Protein AF-A0A401HNI8-F1 (afdb_monomer_lite)

Structure (mmCIF, N/CA/C/O backbone):
data_AF-A0A401HNI8-F1
#
_entry.id   AF-A0A401HNI8-F1
#
loop_
_atom_site.group_PDB
_atom_site.id
_atom_site.type_symbol
_atom_site.label_atom_id
_atom_site.label_alt_id
_atom_site.label_comp_id
_atom_site.label_asym_id
_atom_site.label_entity_id
_atom_site.label_seq_id
_atom_site.pdbx_PDB_ins_code
_atom_site.Cartn_x
_atom_site.Cartn_y
_atom_site.Cartn_z
_atom_site.occupancy
_atom_site.B_iso_or_equiv
_atom_site.auth_seq_id
_atom_site.auth_comp_id
_atom_site.auth_asym_id
_atom_site.auth_atom_id
_atom_site.pdbx_PDB_model_num
ATOM 1 N N . MET A 1 1 ? -1.883 -7.571 19.562 1.00 60.66 1 MET A N 1
ATOM 2 C CA . MET A 1 1 ? -3.363 -7.511 19.634 1.00 60.66 1 MET A CA 1
ATOM 3 C C . MET A 1 1 ? -3.844 -8.206 20.899 1.00 60.66 1 MET A C 1
ATOM 5 O O . MET A 1 1 ? -3.291 -9.244 21.256 1.00 60.66 1 MET A O 1
ATOM 9 N N . LYS A 1 2 ? -4.858 -7.673 21.595 1.00 59.88 2 LYS A N 1
ATOM 10 C CA . LYS A 1 2 ? -5.420 -8.324 22.796 1.00 59.88 2 LYS A CA 1
ATOM 11 C C . LYS A 1 2 ? -6.118 -9.647 22.437 1.00 59.88 2 LYS A C 1
ATOM 13 O O . LYS A 1 2 ? -6.760 -9.754 21.395 1.00 59.88 2 LYS A O 1
ATOM 18 N N . LYS A 1 3 ? -6.024 -10.649 23.322 1.00 62.53 3 LYS A N 1
ATOM 19 C CA . LYS A 1 3 ? -6.797 -11.903 23.226 1.00 62.53 3 LYS A CA 1
ATOM 20 C C . LYS A 1 3 ? -8.298 -11.585 23.142 1.00 62.53 3 LYS A C 1
ATOM 22 O O . LYS A 1 3 ? -8.790 -10.805 23.950 1.00 62.53 3 LYS A O 1
ATOM 27 N N . GLY A 1 4 ? -9.004 -12.218 22.203 1.00 68.25 4 GLY A N 1
ATOM 28 C CA . GLY A 1 4 ? -10.461 -12.097 22.044 1.00 68.25 4 GLY A CA 1
ATOM 29 C C . GLY A 1 4 ? -10.939 -11.125 20.959 1.00 68.25 4 GLY A C 1
ATOM 30 O O . GLY A 1 4 ? -12.140 -11.055 20.737 1.00 68.25 4 GLY A O 1
ATOM 31 N N . ILE A 1 5 ? -10.037 -10.420 20.267 1.00 77.38 5 ILE A N 1
ATOM 32 C CA . ILE A 1 5 ? -10.382 -9.600 19.093 1.00 77.38 5 ILE A CA 1
ATOM 33 C C . ILE A 1 5 ? -10.537 -10.515 17.876 1.00 77.38 5 ILE A C 1
ATOM 35 O O . ILE A 1 5 ? -9.617 -11.269 17.545 1.00 77.38 5 ILE A O 1
ATOM 39 N N . SER A 1 6 ? -11.682 -10.447 17.199 1.00 85.06 6 SER A N 1
ATOM 40 C CA . SER A 1 6 ? -11.862 -11.123 15.916 1.00 85.06 6 SER A CA 1
ATOM 41 C C . SER A 1 6 ? -11.156 -10.348 14.797 1.00 85.06 6 SER A C 1
ATOM 43 O O . SER A 1 6 ? -11.449 -9.179 14.552 1.00 85.06 6 SER A O 1
ATOM 45 N N . VAL A 1 7 ? -10.211 -11.001 14.112 1.00 88.69 7 VAL A N 1
ATOM 46 C CA . VAL A 1 7 ? -9.486 -10.426 12.969 1.00 88.69 7 VAL A CA 1
ATOM 47 C C . VAL A 1 7 ? -10.016 -11.032 11.676 1.00 88.69 7 VAL A C 1
ATOM 49 O O . VAL A 1 7 ? -10.038 -12.254 11.519 1.00 88.69 7 VAL A O 1
ATOM 52 N N . ARG A 1 8 ? -10.419 -10.184 10.731 1.00 92.44 8 ARG A N 1
ATOM 53 C CA . ARG A 1 8 ? -10.833 -10.587 9.386 1.00 92.44 8 ARG A CA 1
ATOM 54 C C . ARG A 1 8 ? -9.834 -10.069 8.366 1.00 92.44 8 ARG A C 1
ATOM 56 O O . ARG A 1 8 ? -9.665 -8.869 8.224 1.00 92.44 8 ARG A O 1
ATOM 63 N N . HIS A 1 9 ? -9.240 -10.975 7.605 1.00 94.31 9 HIS A N 1
ATOM 64 C CA . HIS A 1 9 ? -8.438 -10.623 6.440 1.00 94.31 9 HIS A CA 1
ATOM 65 C C . HIS A 1 9 ? -9.300 -10.640 5.170 1.00 94.31 9 HIS A C 1
ATOM 67 O O . HIS A 1 9 ? -10.066 -11.584 4.949 1.00 94.31 9 HIS A O 1
ATOM 73 N N . VAL A 1 10 ? -9.178 -9.600 4.347 1.00 95.69 10 VAL A N 1
ATOM 74 C CA . VAL A 1 10 ? -9.917 -9.412 3.098 1.00 95.69 10 VAL A CA 1
ATOM 75 C C . VAL A 1 10 ? -8.929 -9.123 1.974 1.00 95.69 10 VAL A C 1
ATOM 77 O O . VAL A 1 10 ? -8.423 -8.015 1.850 1.00 95.69 10 VAL A O 1
ATOM 80 N N . ASP A 1 11 ? -8.704 -10.117 1.119 1.00 96.19 11 ASP A N 1
ATOM 81 C CA . ASP A 1 11 ? -7.984 -9.943 -0.145 1.00 96.19 11 ASP A CA 1
ATOM 82 C C . ASP A 1 11 ? -8.921 -9.272 -1.160 1.00 96.19 11 ASP A C 1
ATOM 84 O O . ASP A 1 11 ? -9.868 -9.896 -1.663 1.00 96.19 11 ASP A O 1
ATOM 88 N N . LEU A 1 12 ? -8.687 -7.986 -1.430 1.00 95.56 12 LEU A N 1
ATOM 89 C CA . LEU A 1 12 ? -9.556 -7.165 -2.273 1.00 95.56 12 LEU A CA 1
ATOM 90 C C . LEU A 1 12 ? -9.596 -7.676 -3.713 1.00 95.56 12 LEU A C 1
ATOM 92 O O . LEU A 1 12 ? -10.668 -7.711 -4.314 1.00 95.56 12 LEU A O 1
ATOM 96 N N . THR A 1 13 ? -8.470 -8.157 -4.246 1.00 92.44 13 THR A N 1
ATOM 97 C CA . THR A 1 13 ? -8.403 -8.694 -5.615 1.00 92.44 13 THR A CA 1
ATOM 98 C C . THR A 1 13 ? -9.324 -9.905 -5.761 1.00 92.44 13 THR A C 1
ATOM 100 O O . THR A 1 13 ? -10.121 -9.993 -6.702 1.00 92.44 13 THR A O 1
ATOM 103 N N . LYS A 1 14 ? -9.280 -10.835 -4.798 1.00 93.94 14 LYS A N 1
ATOM 104 C CA . LYS A 1 14 ? -10.170 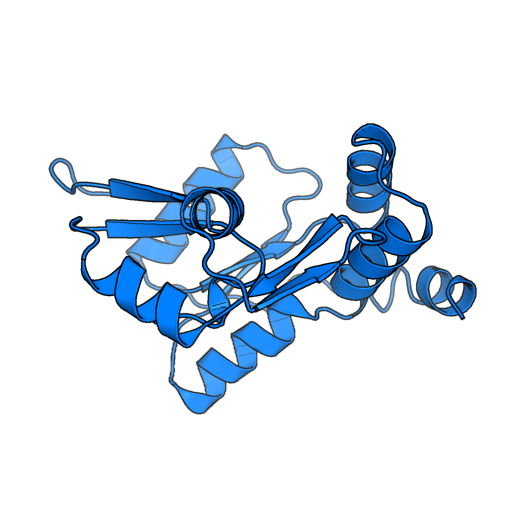-12.006 -4.794 1.00 93.94 14 LYS A CA 1
ATOM 105 C C . LYS A 1 14 ? -11.630 -11.615 -4.604 1.00 93.94 14 LYS A C 1
ATOM 107 O O . LYS A 1 14 ? -12.491 -12.193 -5.270 1.00 93.94 14 LYS A O 1
ATOM 112 N N . VAL A 1 15 ? -11.922 -10.661 -3.719 1.00 95.06 15 VAL A N 1
ATOM 113 C CA . VAL A 1 15 ? -13.290 -10.175 -3.477 1.00 95.06 15 VAL A CA 1
ATOM 114 C C . VAL A 1 15 ? -13.881 -9.534 -4.729 1.00 95.06 15 VAL A C 1
ATOM 116 O O . VAL A 1 15 ? -14.990 -9.910 -5.119 1.00 95.06 15 VAL A O 1
ATOM 119 N N . VAL A 1 16 ? -13.139 -8.638 -5.384 1.00 94.88 16 VAL A N 1
ATOM 120 C CA . VAL A 1 16 ? -13.555 -7.962 -6.620 1.00 94.88 16 VAL A CA 1
ATOM 121 C C . VAL A 1 16 ? -13.843 -8.980 -7.718 1.00 94.88 16 VAL A C 1
ATOM 123 O O . VAL A 1 16 ? -14.925 -8.957 -8.309 1.00 94.88 16 VAL A O 1
ATOM 126 N N . LYS A 1 17 ? -12.925 -9.931 -7.941 1.00 92.81 17 LYS A N 1
ATOM 127 C CA . LYS A 1 17 ? -13.074 -10.965 -8.973 1.00 92.81 17 LYS A CA 1
ATOM 128 C C . LYS A 1 17 ? -14.255 -11.898 -8.697 1.00 92.81 17 LYS A C 1
ATOM 130 O O . LYS A 1 17 ? -15.069 -12.144 -9.584 1.00 92.81 17 LYS A O 1
ATOM 135 N N . LYS A 1 18 ? -14.370 -12.420 -7.470 1.00 94.44 18 LYS A N 1
ATOM 136 C CA . LYS A 1 18 ? -15.401 -13.406 -7.100 1.00 94.44 18 LYS A CA 1
ATOM 137 C C . LYS A 1 18 ? -16.812 -12.820 -7.151 1.00 94.44 18 LYS A C 1
ATOM 139 O O . LYS A 1 18 ? -17.733 -13.506 -7.584 1.00 94.44 18 LYS A O 1
ATOM 144 N N . ASN A 1 19 ? -16.975 -11.574 -6.712 1.00 94.06 19 ASN A N 1
ATOM 145 C CA . ASN A 1 19 ? -18.282 -10.920 -6.608 1.00 94.06 19 ASN A CA 1
ATOM 146 C C . ASN A 1 19 ? -18.596 -9.999 -7.802 1.00 94.06 19 ASN A C 1
ATOM 148 O O . ASN A 1 19 ? -19.635 -9.342 -7.806 1.00 94.06 19 ASN A O 1
ATOM 152 N N . LYS A 1 20 ? -17.722 -9.961 -8.821 1.00 94.25 20 LYS A N 1
ATOM 153 C CA . LYS A 1 20 ? -17.862 -9.120 -10.021 1.00 94.25 20 LYS A CA 1
ATOM 154 C C . LYS A 1 20 ? -18.103 -7.644 -9.678 1.00 94.25 20 LYS A C 1
ATOM 156 O O . LYS A 1 20 ? -19.063 -7.029 -10.151 1.00 94.25 20 LYS A O 1
ATOM 161 N N . LEU A 1 21 ? -17.251 -7.102 -8.805 1.00 95.00 21 LEU A N 1
ATOM 162 C CA . LEU A 1 21 ? -17.303 -5.713 -8.319 1.00 95.00 21 LEU A CA 1
ATOM 163 C C . LEU A 1 21 ? -16.399 -4.805 -9.167 1.00 95.00 21 LEU A C 1
ATOM 165 O O . LEU A 1 21 ? -15.548 -4.086 -8.652 1.00 95.00 21 LEU A O 1
ATOM 169 N N . TYR A 1 22 ? -16.535 -4.907 -10.484 1.00 94.88 22 TYR A N 1
ATOM 170 C CA . TYR A 1 22 ? -15.755 -4.164 -11.467 1.00 94.88 22 TYR A CA 1
ATOM 171 C C . TYR A 1 22 ? -16.648 -3.779 -12.648 1.00 94.88 22 TYR A C 1
ATOM 173 O O . TYR A 1 22 ? -17.650 -4.453 -12.910 1.00 94.88 22 TYR A O 1
ATOM 181 N N . ILE A 1 23 ? -16.288 -2.694 -13.328 1.00 93.50 23 ILE A N 1
ATOM 182 C CA . ILE A 1 23 ? -16.991 -2.156 -14.501 1.00 93.50 23 ILE A CA 1
ATOM 183 C C . ILE A 1 23 ? -16.535 -2.906 -15.751 1.00 93.50 23 ILE A C 1
ATOM 185 O O . ILE A 1 23 ? -17.349 -3.420 -16.515 1.00 93.50 23 ILE A O 1
ATOM 189 N N . GLU A 1 24 ? -15.221 -3.034 -15.907 1.00 91.75 24 GLU A N 1
ATOM 190 C CA . GLU A 1 24 ? -14.585 -3.727 -17.018 1.00 91.75 24 GLU A CA 1
ATOM 191 C C . GLU A 1 24 ? -13.338 -4.477 -16.549 1.00 91.75 24 GLU A C 1
ATOM 193 O O . GLU A 1 24 ? -12.805 -4.241 -15.458 1.00 91.75 24 GLU A O 1
ATOM 198 N N . LYS A 1 25 ? -12.914 -5.432 -17.372 1.00 88.31 25 LYS A N 1
ATOM 199 C CA . LYS A 1 25 ? -11.661 -6.154 -17.202 1.00 88.31 25 LYS A CA 1
ATOM 200 C C . LYS A 1 25 ? -10.769 -5.801 -18.381 1.00 88.31 25 LYS A C 1
ATOM 202 O O . LYS A 1 25 ? -11.169 -5.996 -19.527 1.00 88.31 25 LYS A O 1
ATOM 207 N N . ASP A 1 26 ? -9.570 -5.337 -18.078 1.00 83.94 26 ASP A N 1
ATOM 208 C CA . ASP A 1 26 ? -8.509 -5.225 -19.059 1.00 83.94 26 ASP A CA 1
ATOM 209 C C . ASP A 1 26 ? -7.874 -6.614 -19.221 1.00 83.94 26 ASP A C 1
ATOM 211 O O . ASP A 1 26 ? -7.206 -7.132 -18.322 1.00 83.94 26 ASP A O 1
ATOM 215 N N . GLU A 1 27 ? -8.155 -7.264 -20.352 1.00 81.25 27 GLU A N 1
ATOM 216 C CA . GLU A 1 27 ? -7.607 -8.586 -20.675 1.00 81.25 27 GLU A CA 1
ATOM 217 C C . GLU A 1 27 ? -6.103 -8.540 -20.973 1.00 81.25 27 GLU A C 1
ATOM 219 O O . GLU A 1 27 ? -5.414 -9.535 -20.759 1.00 81.25 27 GLU A O 1
ATOM 224 N N . TYR A 1 28 ? -5.589 -7.402 -21.446 1.00 75.44 28 TYR A N 1
ATOM 225 C CA . TYR A 1 28 ? -4.179 -7.234 -21.782 1.00 75.44 28 TYR A CA 1
ATOM 226 C C . TYR A 1 28 ? -3.332 -7.073 -20.517 1.00 75.44 28 TYR A C 1
ATOM 228 O O . TYR A 1 28 ? -2.327 -7.762 -20.336 1.00 75.44 28 TYR A O 1
ATOM 236 N N . MET A 1 29 ? -3.796 -6.231 -19.594 1.00 75.81 29 MET A N 1
ATOM 237 C CA . MET A 1 29 ? -3.119 -5.983 -18.321 1.00 75.81 29 MET A CA 1
ATOM 238 C C . MET A 1 29 ? -3.508 -6.977 -17.222 1.00 75.81 29 MET A C 1
ATOM 240 O O . MET A 1 29 ? -2.943 -6.915 -16.129 1.00 75.81 29 MET A O 1
ATOM 244 N N . ASP A 1 30 ? -4.446 -7.900 -17.472 1.00 79.06 30 ASP A N 1
ATOM 245 C CA . ASP A 1 30 ? -5.095 -8.758 -16.463 1.00 79.06 30 ASP A CA 1
ATOM 246 C C . ASP A 1 30 ? -5.412 -7.960 -15.186 1.00 79.06 30 ASP A C 1
ATOM 248 O O . ASP A 1 30 ? -4.927 -8.252 -14.084 1.00 79.06 30 ASP A O 1
ATOM 252 N N . SER A 1 31 ? -6.148 -6.867 -15.377 1.00 82.50 31 SER A N 1
ATOM 253 C CA . SER A 1 31 ? -6.547 -5.925 -14.334 1.00 82.50 31 SER A CA 1
ATOM 254 C C . SER A 1 31 ? -8.050 -5.650 -14.420 1.00 82.50 31 SER A C 1
ATOM 256 O O . SER A 1 31 ? -8.720 -5.980 -15.400 1.00 82.50 31 SER A O 1
ATOM 258 N N . TYR A 1 32 ? -8.614 -5.112 -13.343 1.00 88.75 32 TYR A N 1
ATOM 259 C CA . TYR A 1 32 ? -10.040 -4.816 -13.249 1.00 88.75 32 TYR A CA 1
ATOM 260 C C . TYR A 1 32 ? -10.208 -3.339 -12.940 1.00 88.75 32 TYR A C 1
ATOM 262 O O . TYR A 1 32 ? -9.627 -2.847 -11.972 1.00 88.75 32 TYR A O 1
ATOM 270 N N . VAL A 1 33 ? -11.064 -2.662 -13.699 1.00 91.12 33 VAL A N 1
ATOM 271 C CA . VAL A 1 33 ? -11.522 -1.322 -13.337 1.00 91.12 33 VAL A CA 1
ATOM 272 C C . VAL A 1 33 ? -12.567 -1.487 -12.245 1.00 91.12 33 VAL A C 1
ATOM 274 O O . VAL A 1 33 ? -13.715 -1.862 -12.497 1.00 91.12 33 VAL A O 1
ATOM 277 N N . VAL A 1 34 ? -12.130 -1.304 -11.003 1.00 93.38 34 VAL A N 1
ATOM 278 C CA . VAL A 1 34 ? -12.931 -1.597 -9.814 1.00 93.38 34 VAL A CA 1
ATOM 279 C C . VAL A 1 34 ? -14.121 -0.647 -9.711 1.00 93.38 34 VAL A C 1
ATOM 281 O O . VAL A 1 34 ? -13.984 0.570 -9.808 1.00 93.38 34 VAL A O 1
ATOM 284 N N . ASP A 1 35 ? -15.299 -1.211 -9.446 1.00 94.94 35 ASP A N 1
ATOM 285 C CA . ASP A 1 35 ? -16.477 -0.434 -9.077 1.00 94.94 35 ASP A CA 1
ATOM 286 C C . ASP A 1 35 ? -16.394 -0.127 -7.578 1.00 94.94 35 ASP A C 1
ATOM 288 O O . ASP A 1 35 ? -16.805 -0.923 -6.726 1.00 94.94 35 ASP A O 1
ATOM 292 N N . PHE A 1 36 ? -15.806 1.023 -7.247 1.00 93.75 36 PHE A N 1
ATOM 293 C CA . PHE A 1 36 ? -15.594 1.426 -5.858 1.00 93.75 36 PHE A CA 1
ATOM 294 C C . PHE A 1 36 ? -16.895 1.611 -5.074 1.00 93.75 36 PHE A C 1
ATOM 296 O O . PHE A 1 36 ? -16.891 1.420 -3.857 1.00 93.75 36 PHE A O 1
ATOM 303 N N . GLN A 1 37 ? -18.003 1.974 -5.729 1.00 93.94 37 GLN A N 1
ATOM 304 C CA . GLN A 1 37 ? -19.287 2.110 -5.047 1.00 93.94 37 GLN A CA 1
ATOM 305 C C . GLN A 1 37 ? -19.779 0.736 -4.586 1.00 93.94 37 GLN A C 1
ATOM 307 O O . GLN A 1 37 ? -20.013 0.534 -3.393 1.00 93.94 37 GLN A O 1
ATOM 312 N N . ARG A 1 38 ? -19.853 -0.231 -5.507 1.00 94.94 38 ARG A N 1
ATOM 313 C CA . ARG A 1 38 ? -20.290 -1.599 -5.190 1.00 94.94 38 ARG A CA 1
ATOM 314 C C . ARG A 1 38 ? -19.326 -2.302 -4.239 1.00 94.94 38 ARG A C 1
ATOM 316 O O . ARG A 1 38 ? -19.765 -3.074 -3.388 1.00 94.94 38 ARG A O 1
ATOM 323 N N . LEU A 1 39 ? -18.023 -2.036 -4.352 1.00 95.56 39 LEU A N 1
ATOM 324 C CA . LEU A 1 39 ? -17.033 -2.555 -3.413 1.00 95.56 39 LEU A CA 1
ATOM 325 C C . LEU A 1 39 ? -17.261 -2.007 -2.001 1.00 95.56 39 LEU A C 1
ATOM 327 O O . LEU A 1 39 ? -17.328 -2.797 -1.064 1.00 95.56 39 LEU A O 1
ATOM 331 N N . ARG A 1 40 ? -17.450 -0.691 -1.834 1.00 94.50 40 ARG A N 1
ATOM 332 C CA . ARG A 1 40 ? -17.760 -0.098 -0.522 1.00 94.50 40 ARG A CA 1
ATOM 333 C C . ARG A 1 40 ? -19.042 -0.665 0.080 1.00 94.50 40 ARG A C 1
ATOM 335 O O . ARG A 1 40 ? -19.058 -1.000 1.260 1.00 94.50 40 ARG A O 1
ATOM 342 N N . GLU A 1 41 ? -20.096 -0.814 -0.718 1.00 93.94 41 GLU A N 1
ATOM 343 C CA . GLU A 1 41 ? -21.348 -1.434 -0.269 1.00 93.94 41 GLU A CA 1
ATOM 344 C C . GLU A 1 41 ? -21.128 -2.871 0.221 1.00 93.94 41 GLU A C 1
ATOM 346 O O . GLU A 1 41 ? -21.539 -3.201 1.329 1.00 93.94 41 GLU A O 1
ATOM 351 N N . TYR A 1 42 ? -20.395 -3.690 -0.538 1.00 93.19 42 TYR A N 1
ATOM 352 C CA . TYR A 1 42 ? -20.055 -5.057 -0.135 1.00 93.19 42 TYR A CA 1
ATOM 353 C C . TYR A 1 42 ? -19.248 -5.109 1.174 1.00 93.19 42 TYR A C 1
ATOM 355 O O . TYR A 1 42 ? -19.444 -6.003 1.999 1.00 93.19 42 TYR A O 1
ATOM 363 N N . LEU A 1 43 ? -18.321 -4.167 1.376 1.00 92.56 43 LEU A N 1
ATOM 364 C CA . LEU A 1 43 ? -17.458 -4.146 2.558 1.00 92.56 43 LEU A CA 1
ATOM 365 C C . LEU A 1 43 ? -18.205 -3.734 3.838 1.00 92.56 43 LEU A C 1
ATOM 367 O O . LEU A 1 43 ? -17.820 -4.196 4.910 1.00 92.56 43 LEU A O 1
ATOM 371 N N . LYS A 1 44 ? -19.289 -2.947 3.749 1.00 89.19 44 LYS A N 1
ATOM 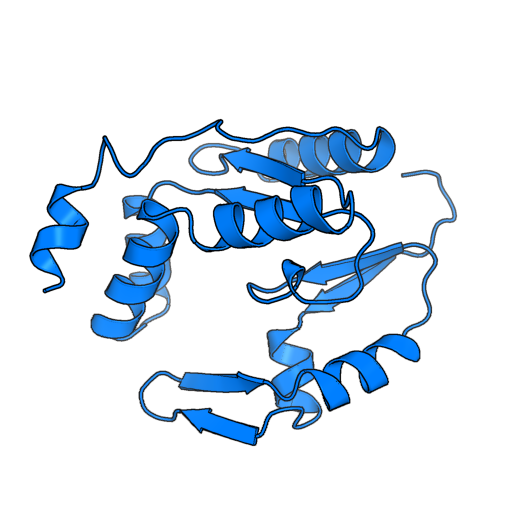372 C CA . LYS A 1 44 ? -20.107 -2.544 4.915 1.00 89.19 44 LYS A CA 1
ATOM 373 C C . LYS A 1 44 ? -20.722 -3.727 5.663 1.00 89.19 44 LYS A C 1
ATOM 375 O O . LYS A 1 44 ? -20.900 -3.659 6.877 1.00 89.19 44 LYS A O 1
ATOM 380 N N . ASP A 1 45 ? -21.012 -4.815 4.957 1.00 85.25 45 ASP A N 1
ATOM 381 C CA . ASP A 1 45 ? -21.612 -6.017 5.543 1.00 85.25 45 ASP A CA 1
ATOM 382 C C . ASP A 1 45 ? -20.581 -6.939 6.221 1.00 85.25 45 ASP A C 1
ATOM 384 O O . ASP A 1 45 ? -20.936 -7.939 6.862 1.00 85.25 45 ASP A O 1
ATOM 388 N N . LEU A 1 46 ? -19.283 -6.634 6.099 1.00 84.50 46 LEU A N 1
ATOM 389 C CA . LEU A 1 46 ? -18.235 -7.435 6.714 1.00 84.50 46 LEU A CA 1
ATOM 390 C C . LEU A 1 46 ? -18.198 -7.223 8.227 1.00 84.50 46 LEU A C 1
ATOM 392 O O . LEU A 1 46 ? -17.872 -6.156 8.733 1.00 84.50 46 LEU A O 1
ATOM 396 N N . LYS A 1 47 ? -18.463 -8.300 8.969 1.00 76.31 47 LYS A N 1
ATOM 397 C CA . LYS A 1 47 ? -18.356 -8.313 10.433 1.00 76.31 47 LYS A CA 1
ATOM 398 C C . LYS A 1 47 ? -16.945 -8.655 10.899 1.00 76.31 47 LYS A C 1
ATOM 400 O O . LYS A 1 47 ? -16.387 -9.667 10.464 1.00 76.31 47 LYS A O 1
ATOM 405 N N . GLY A 1 48 ? -16.420 -7.899 11.850 1.00 77.25 48 GLY A N 1
ATOM 406 C CA . GLY A 1 48 ? -15.184 -8.196 12.570 1.00 77.25 48 GLY A CA 1
ATOM 407 C C . GLY A 1 48 ? -14.785 -7.005 13.430 1.00 77.25 48 GLY A C 1
ATOM 408 O O . GLY A 1 48 ? -15.081 -5.873 13.063 1.00 77.25 48 GLY A O 1
ATOM 409 N N . ASP A 1 49 ? -14.130 -7.262 14.558 1.00 84.25 49 ASP A N 1
ATOM 410 C CA . ASP A 1 49 ? -13.635 -6.184 15.426 1.00 84.25 49 ASP A CA 1
ATOM 411 C C . ASP A 1 49 ? -12.429 -5.479 14.793 1.00 84.25 49 ASP A C 1
ATOM 413 O O . ASP A 1 49 ? -12.185 -4.301 15.038 1.00 84.25 49 ASP A O 1
ATOM 417 N N . PHE A 1 50 ? -11.665 -6.215 13.979 1.00 89.56 50 PHE A N 1
ATOM 418 C CA . PHE A 1 50 ? -10.516 -5.708 13.246 1.00 89.56 50 PHE A CA 1
ATOM 419 C C . PHE A 1 50 ? -10.490 -6.290 11.829 1.00 89.56 50 PHE A C 1
ATOM 421 O O . PHE A 1 50 ? -10.442 -7.511 11.653 1.00 89.56 50 PHE A O 1
ATOM 428 N N . VAL A 1 51 ? -10.519 -5.434 10.808 1.00 93.94 51 VAL A N 1
ATOM 429 C CA . VAL A 1 51 ? -10.537 -5.847 9.398 1.00 93.94 51 VAL A CA 1
ATOM 430 C C . VAL A 1 51 ? -9.256 -5.382 8.710 1.00 93.94 51 VAL A C 1
ATOM 432 O O . VAL A 1 51 ? -8.922 -4.205 8.740 1.00 93.94 51 VAL A O 1
ATOM 435 N N . ILE A 1 52 ? -8.543 -6.315 8.083 1.00 95.38 52 ILE A N 1
ATOM 436 C CA . ILE A 1 52 ? -7.351 -6.054 7.274 1.00 95.38 52 ILE A CA 1
ATOM 437 C C . ILE A 1 52 ? -7.771 -6.110 5.811 1.00 95.38 52 ILE A C 1
ATOM 439 O O . ILE A 1 52 ? -8.134 -7.183 5.319 1.00 95.38 52 ILE A O 1
ATOM 443 N N . LEU A 1 53 ? -7.720 -4.967 5.132 1.00 96.88 53 LEU A N 1
ATOM 444 C CA . LEU A 1 53 ? -7.926 -4.874 3.691 1.00 96.88 53 LEU A CA 1
ATOM 445 C C . LEU A 1 53 ? -6.569 -4.973 2.984 1.00 96.88 53 LEU A C 1
ATOM 447 O O . LEU A 1 53 ? -5.738 -4.078 3.110 1.00 96.88 53 LEU A O 1
ATOM 451 N N . ASP A 1 54 ? -6.353 -6.061 2.251 1.00 96.19 54 ASP A N 1
ATOM 452 C CA . ASP A 1 54 ? -5.130 -6.323 1.488 1.00 96.19 54 ASP A CA 1
ATOM 453 C C . ASP A 1 54 ? -5.364 -6.056 -0.005 1.00 96.19 54 ASP A C 1
ATOM 455 O O . ASP A 1 54 ? -6.242 -6.655 -0.639 1.00 96.19 54 ASP A O 1
ATOM 459 N N . GLY A 1 55 ? -4.583 -5.134 -0.563 1.00 93.88 55 GLY A N 1
ATOM 460 C CA . GLY A 1 55 ? -4.580 -4.789 -1.980 1.00 93.88 55 GLY A CA 1
ATOM 461 C C . GLY A 1 55 ? -4.139 -3.349 -2.230 1.00 93.88 55 GLY A C 1
ATOM 462 O O . GLY A 1 55 ? -4.326 -2.482 -1.388 1.00 93.88 55 GLY A O 1
ATOM 463 N N . HIS A 1 56 ? -3.619 -3.080 -3.427 1.00 91.31 56 HIS A N 1
ATOM 464 C CA . HIS A 1 56 ? -3.090 -1.771 -3.843 1.00 91.31 56 HIS A CA 1
ATOM 465 C C . HIS A 1 56 ? -4.140 -0.651 -3.970 1.00 91.31 56 HIS A C 1
ATOM 467 O O . HIS A 1 56 ? -3.789 0.455 -4.342 1.00 91.31 56 HIS A O 1
ATOM 473 N N . ILE A 1 57 ? -5.419 -0.935 -3.709 1.00 93.56 57 ILE A N 1
ATOM 474 C CA . ILE A 1 57 ? -6.509 0.055 -3.677 1.00 93.56 57 ILE A CA 1
ATOM 475 C C . ILE A 1 57 ? -7.087 0.236 -2.267 1.00 93.56 57 ILE A C 1
ATOM 477 O O . ILE A 1 57 ? -8.088 0.930 -2.093 1.00 93.56 57 ILE A O 1
ATOM 481 N N . SER A 1 58 ? -6.536 -0.453 -1.260 1.00 96.12 58 SER A N 1
ATOM 482 C CA . SER A 1 58 ? -7.100 -0.478 0.094 1.00 96.12 58 SER A CA 1
ATOM 483 C C . SER A 1 58 ? -7.103 0.904 0.744 1.00 96.12 58 SER A C 1
ATOM 485 O O . SER A 1 58 ? -8.061 1.257 1.429 1.00 96.12 58 SER A O 1
ATOM 487 N N . HIS A 1 59 ? -6.089 1.720 0.457 1.00 94.94 59 HIS A N 1
ATOM 488 C CA . HIS A 1 59 ? -5.957 3.097 0.927 1.00 94.94 59 HIS A CA 1
ATOM 489 C C . HIS A 1 59 ? -6.958 4.064 0.291 1.00 94.94 59 HIS A C 1
ATOM 491 O O . HIS A 1 59 ? -7.029 5.204 0.730 1.00 94.94 59 HIS A O 1
ATOM 497 N N . LEU A 1 60 ? -7.746 3.643 -0.703 1.00 93.81 60 LEU A N 1
ATOM 498 C CA . LEU A 1 60 ? -8.832 4.430 -1.310 1.00 93.81 60 LEU A CA 1
ATOM 499 C C . LEU A 1 60 ? -10.212 4.105 -0.708 1.00 93.81 60 LEU A C 1
ATOM 501 O O . LEU A 1 60 ? -11.236 4.656 -1.128 1.00 93.81 60 LEU A O 1
ATOM 505 N N . LEU A 1 61 ? -10.260 3.171 0.245 1.00 95.12 61 LEU A N 1
ATOM 506 C CA . LEU A 1 61 ? -11.480 2.710 0.904 1.00 95.12 61 LEU A CA 1
ATOM 507 C C . LEU A 1 61 ? -11.655 3.366 2.279 1.00 95.12 61 LEU A C 1
ATOM 509 O O . LEU A 1 61 ? -10.813 4.140 2.742 1.00 95.12 61 LEU A O 1
ATOM 513 N N . ASP A 1 62 ? -12.778 3.062 2.923 1.00 92.50 62 ASP A N 1
ATOM 514 C CA . ASP A 1 62 ? -13.094 3.537 4.268 1.00 92.50 62 ASP A CA 1
ATOM 515 C C . ASP A 1 62 ? -12.244 2.746 5.281 1.00 92.50 62 ASP A C 1
ATOM 517 O O . ASP A 1 62 ? -12.567 1.607 5.625 1.00 92.50 62 ASP A O 1
ATOM 521 N N . VAL A 1 63 ? -11.112 3.325 5.695 1.00 94.88 63 VAL A N 1
ATOM 522 C CA . VAL 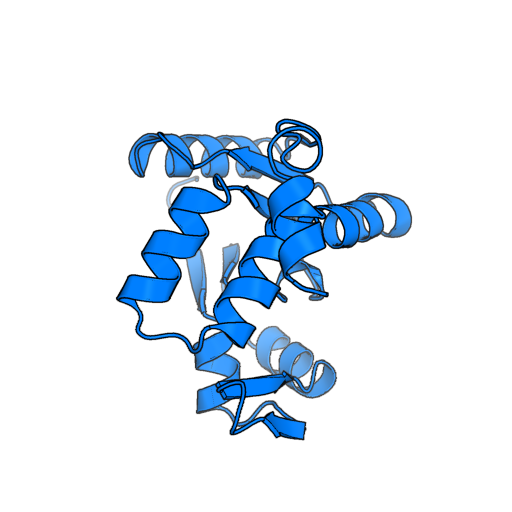A 1 63 ? -10.127 2.718 6.605 1.00 94.88 63 VAL A CA 1
ATOM 523 C C . VAL A 1 63 ? -9.706 3.708 7.687 1.00 94.88 63 VAL A C 1
ATOM 525 O O . VAL A 1 63 ? -9.673 4.912 7.456 1.00 94.88 63 VAL A O 1
ATOM 528 N N . ASP A 1 64 ? -9.328 3.194 8.858 1.00 95.75 64 ASP A N 1
ATOM 529 C CA . ASP A 1 64 ? -8.914 4.019 10.004 1.00 95.75 64 ASP A CA 1
ATOM 530 C C . ASP A 1 64 ? -7.387 4.152 10.149 1.00 95.75 64 ASP A C 1
ATOM 532 O O . ASP A 1 64 ? -6.900 4.900 11.000 1.00 95.75 64 ASP A O 1
ATOM 536 N N . TYR A 1 65 ? -6.623 3.372 9.380 1.00 97.94 65 TYR A N 1
ATOM 537 C CA . TYR A 1 65 ? -5.165 3.294 9.445 1.00 97.94 65 TYR A CA 1
ATOM 538 C C . TYR A 1 65 ? -4.617 2.670 8.159 1.00 97.94 65 TYR A C 1
ATOM 540 O O . TYR A 1 65 ? -5.168 1.675 7.681 1.00 97.94 65 TYR A O 1
ATOM 548 N N . ILE A 1 66 ? -3.527 3.213 7.619 1.00 98.50 66 ILE A N 1
ATOM 549 C CA . ILE A 1 66 ? -2.912 2.740 6.374 1.00 98.50 66 ILE A CA 1
ATOM 550 C C . ILE A 1 66 ? -1.476 2.293 6.648 1.00 98.50 66 ILE A C 1
ATOM 552 O O . ILE A 1 66 ? -0.696 3.010 7.271 1.00 98.50 66 ILE A O 1
ATOM 556 N N . VAL A 1 67 ? -1.118 1.112 6.144 1.00 98.38 67 VAL A N 1
ATOM 557 C CA . VAL A 1 67 ? 0.259 0.607 6.140 1.00 98.38 67 VAL A CA 1
ATOM 558 C C . VAL A 1 67 ? 0.726 0.486 4.698 1.00 98.38 67 VAL A C 1
ATOM 560 O O . VAL A 1 67 ? 0.106 -0.232 3.915 1.00 98.38 67 VAL A O 1
ATOM 563 N N . VAL A 1 68 ? 1.829 1.150 4.360 1.00 98.25 68 VAL A N 1
ATOM 564 C CA . VAL A 1 68 ? 2.434 1.102 3.025 1.00 98.25 68 VAL A CA 1
ATOM 565 C C . VAL A 1 68 ? 3.694 0.245 3.089 1.00 98.25 68 VAL A C 1
ATOM 567 O O . VAL A 1 68 ? 4.680 0.612 3.728 1.00 98.25 68 VAL A O 1
ATOM 570 N N . LEU A 1 69 ? 3.656 -0.919 2.438 1.00 97.94 69 LEU A N 1
ATOM 571 C CA . LEU A 1 69 ? 4.815 -1.802 2.321 1.00 97.94 69 LEU A CA 1
ATOM 572 C C . LEU A 1 69 ? 5.662 -1.370 1.126 1.00 97.94 69 LEU A C 1
ATOM 574 O O . LEU A 1 69 ? 5.222 -1.496 -0.013 1.00 97.94 69 LEU A O 1
ATOM 578 N N . ARG A 1 70 ? 6.883 -0.918 1.391 1.00 97.94 70 ARG A N 1
ATOM 579 C CA . ARG A 1 70 ? 7.875 -0.567 0.374 1.00 97.94 70 ARG A CA 1
ATOM 580 C C . ARG A 1 70 ? 8.820 -1.720 0.129 1.00 97.94 70 ARG A C 1
ATOM 582 O O . ARG A 1 70 ? 9.069 -2.540 1.022 1.00 97.94 70 ARG A O 1
ATOM 589 N N . CYS A 1 71 ? 9.363 -1.809 -1.072 1.00 97.56 71 CYS A N 1
ATOM 590 C CA . CYS A 1 71 ? 10.363 -2.814 -1.394 1.00 97.56 71 CYS A CA 1
ATOM 591 C C . CYS A 1 71 ? 11.249 -2.322 -2.527 1.00 97.56 71 CYS A C 1
ATOM 593 O O . CYS A 1 71 ? 10.764 -1.721 -3.476 1.00 97.56 71 CYS A O 1
ATOM 595 N N . ASN A 1 72 ? 12.537 -2.644 -2.454 1.00 97.62 72 ASN A N 1
ATOM 596 C CA . ASN A 1 72 ? 13.497 -2.285 -3.478 1.00 97.62 72 ASN A CA 1
ATOM 597 C C . ASN A 1 72 ? 12.973 -2.637 -4.895 1.00 97.62 72 ASN A C 1
ATOM 599 O O . ASN A 1 72 ? 12.598 -3.796 -5.138 1.00 97.62 72 ASN A O 1
ATOM 603 N N . PRO A 1 73 ? 12.984 -1.677 -5.838 1.00 97.31 73 PRO A N 1
ATOM 604 C CA . PRO A 1 73 ? 12.460 -1.849 -7.193 1.00 97.31 73 PRO A CA 1
ATOM 605 C C . PRO A 1 73 ? 13.001 -3.072 -7.948 1.00 97.31 73 PRO A C 1
ATOM 607 O O . PRO A 1 73 ? 12.252 -3.743 -8.664 1.00 97.31 73 PRO A O 1
ATOM 610 N N . GLN A 1 74 ? 14.273 -3.441 -7.757 1.00 95.75 74 GLN A N 1
ATOM 611 C CA . GLN A 1 74 ? 14.851 -4.628 -8.398 1.00 95.75 74 GLN A CA 1
ATOM 612 C C . GLN A 1 74 ? 14.255 -5.922 -7.835 1.00 95.75 74 GLN A C 1
ATOM 614 O O . GLN A 1 74 ? 13.924 -6.839 -8.590 1.00 95.75 74 GLN A O 1
ATOM 619 N N . VAL A 1 75 ? 14.033 -5.978 -6.519 1.00 96.75 75 VAL A N 1
ATOM 620 C CA . VAL A 1 75 ? 13.385 -7.123 -5.864 1.00 96.75 75 VAL A CA 1
ATOM 621 C C . VAL A 1 75 ? 11.935 -7.266 -6.335 1.00 96.75 75 VAL A C 1
ATOM 623 O O . VAL A 1 75 ? 11.476 -8.388 -6.584 1.00 96.75 75 VAL A O 1
ATOM 626 N N . ILE A 1 76 ? 11.210 -6.153 -6.500 1.00 96.25 76 ILE A N 1
ATOM 627 C CA . ILE A 1 76 ? 9.864 -6.158 -7.092 1.00 96.25 76 ILE A CA 1
ATOM 628 C C . ILE A 1 76 ? 9.917 -6.710 -8.517 1.00 96.25 76 ILE A C 1
ATOM 630 O O . ILE A 1 76 ? 9.198 -7.667 -8.821 1.00 96.25 76 ILE A O 1
ATOM 634 N N . MET A 1 77 ? 10.806 -6.183 -9.363 1.00 96.31 77 MET A N 1
ATOM 635 C CA . MET A 1 77 ? 10.970 -6.636 -10.744 1.00 96.31 77 MET A CA 1
ATOM 636 C C . MET A 1 77 ? 11.195 -8.155 -10.819 1.00 96.31 77 MET A C 1
ATOM 638 O O . MET A 1 77 ? 10.504 -8.850 -11.564 1.00 96.31 77 MET A O 1
ATOM 642 N N . GLU A 1 78 ? 12.108 -8.706 -10.018 1.00 97.12 78 GLU A N 1
ATOM 643 C CA . GLU A 1 78 ? 12.379 -10.149 -9.974 1.00 97.12 78 GLU A CA 1
ATOM 644 C C . GLU A 1 78 ? 11.175 -10.979 -9.504 1.00 97.12 78 GLU A C 1
ATOM 646 O O . GLU A 1 78 ? 10.913 -12.074 -10.015 1.00 97.12 78 GLU A O 1
ATOM 651 N N . ARG A 1 79 ? 10.425 -10.491 -8.508 1.00 96.69 79 ARG A N 1
ATOM 652 C CA . ARG A 1 79 ? 9.198 -11.150 -8.029 1.00 96.69 79 ARG A CA 1
ATOM 653 C C . ARG A 1 79 ? 8.129 -11.181 -9.120 1.00 96.69 79 ARG A C 1
ATOM 655 O O . ARG A 1 79 ? 7.504 -12.224 -9.301 1.00 96.69 79 ARG A O 1
ATOM 662 N N . LEU A 1 80 ? 7.938 -10.087 -9.854 1.00 95.12 80 LEU A N 1
ATOM 663 C CA . LEU A 1 80 ? 6.932 -10.005 -10.915 1.00 95.12 80 LEU A CA 1
ATOM 664 C C . LEU A 1 80 ? 7.327 -10.818 -12.158 1.00 95.12 80 LEU A C 1
ATOM 666 O O . LEU A 1 80 ? 6.481 -11.534 -12.694 1.00 95.12 80 LEU A O 1
ATOM 670 N N . LYS A 1 81 ? 8.614 -10.834 -12.543 1.00 96.06 81 LYS A N 1
ATOM 671 C CA . LYS A 1 81 ? 9.132 -11.733 -13.596 1.00 96.06 81 LYS A CA 1
ATOM 672 C C . LYS A 1 81 ? 8.849 -13.200 -13.268 1.00 96.06 81 LYS A C 1
ATOM 674 O O . LYS A 1 81 ? 8.334 -13.931 -14.107 1.00 96.06 81 LYS A O 1
ATOM 679 N N . ARG A 1 82 ? 9.099 -13.632 -12.024 1.00 97.19 82 ARG A N 1
ATOM 680 C CA . ARG A 1 82 ? 8.795 -15.008 -11.576 1.00 97.19 82 ARG A CA 1
ATOM 681 C C . ARG A 1 82 ? 7.305 -15.345 -11.570 1.00 97.19 82 ARG A C 1
ATOM 683 O O . ARG A 1 82 ? 6.959 -16.516 -11.683 1.00 97.19 82 ARG A O 1
ATOM 690 N N . ARG A 1 83 ? 6.427 -14.347 -11.443 1.00 93.62 83 ARG A N 1
ATOM 691 C CA . ARG A 1 83 ? 4.971 -14.518 -11.581 1.00 93.62 83 ARG A CA 1
ATOM 692 C C . ARG A 1 83 ? 4.517 -14.615 -13.043 1.00 93.62 83 ARG A C 1
ATOM 694 O O . ARG A 1 83 ? 3.342 -14.876 -13.269 1.00 93.62 83 ARG A O 1
ATOM 701 N N . GLY A 1 84 ? 5.417 -14.420 -14.011 1.00 93.06 84 GLY A N 1
ATOM 702 C CA . GLY A 1 84 ? 5.103 -14.468 -15.439 1.00 93.06 84 GLY A CA 1
ATOM 703 C C . GLY A 1 84 ? 4.354 -13.235 -15.941 1.00 93.06 84 GLY A C 1
ATOM 704 O O . GLY A 1 84 ? 3.583 -13.344 -16.889 1.00 93.06 84 GLY A O 1
ATOM 705 N N . TYR A 1 85 ? 4.524 -12.081 -15.289 1.00 91.62 85 TYR A N 1
ATOM 706 C CA . TYR A 1 85 ? 3.868 -10.851 -15.732 1.00 91.62 85 TYR A CA 1
ATOM 707 C C . TYR A 1 85 ? 4.469 -10.364 -17.064 1.00 91.62 85 TYR A C 1
ATOM 709 O O . TYR A 1 85 ? 5.683 -10.490 -17.252 1.00 91.62 85 TYR A O 1
ATOM 717 N N . PRO A 1 86 ? 3.655 -9.786 -17.970 1.00 91.44 86 PRO A N 1
ATOM 718 C CA . PRO A 1 86 ? 4.156 -9.113 -19.167 1.00 91.44 86 PRO A CA 1
ATOM 719 C C . PRO A 1 86 ? 5.115 -7.976 -18.808 1.00 91.44 86 PRO A C 1
ATOM 721 O O . PRO A 1 86 ? 4.955 -7.336 -17.769 1.00 91.44 86 PRO A O 1
ATOM 724 N N . GLU A 1 87 ? 6.091 -7.703 -19.675 1.00 91.19 87 GLU A N 1
ATOM 725 C CA . GLU A 1 87 ? 7.125 -6.693 -19.420 1.00 91.19 87 GLU A CA 1
ATOM 726 C C . GLU A 1 87 ? 6.530 -5.317 -19.099 1.00 91.19 87 GLU A C 1
ATOM 728 O O . GLU A 1 87 ? 6.933 -4.699 -18.120 1.00 91.19 87 GLU A O 1
ATOM 733 N N . GLU A 1 88 ? 5.523 -4.878 -19.851 1.00 90.06 88 GLU A N 1
ATOM 734 C CA . GLU A 1 88 ? 4.848 -3.593 -19.637 1.00 90.06 88 GLU A CA 1
ATOM 735 C C . GLU A 1 88 ? 4.210 -3.492 -18.245 1.00 90.06 88 GLU A C 1
ATOM 737 O O . GLU A 1 88 ? 4.432 -2.515 -17.533 1.00 90.06 88 GLU A O 1
ATOM 742 N N . LYS A 1 89 ? 3.527 -4.549 -17.785 1.00 90.50 89 LYS A N 1
ATOM 743 C CA . LYS A 1 89 ? 2.960 -4.607 -16.427 1.00 90.50 89 LYS A CA 1
ATOM 744 C C . LYS A 1 89 ? 4.047 -4.565 -15.353 1.00 90.50 89 LYS A C 1
ATOM 746 O O . LYS A 1 89 ? 3.854 -3.980 -14.289 1.00 90.50 89 LYS A O 1
ATOM 751 N N . ILE A 1 90 ? 5.197 -5.192 -15.603 1.00 93.50 90 ILE A N 1
ATOM 752 C CA . ILE A 1 90 ? 6.341 -5.128 -14.683 1.00 93.50 90 ILE A CA 1
ATOM 753 C C . ILE A 1 90 ? 6.878 -3.699 -14.616 1.00 93.50 90 ILE A C 1
ATOM 755 O O . ILE A 1 90 ? 7.077 -3.196 -13.514 1.00 93.50 90 ILE A O 1
ATOM 759 N N . LYS A 1 91 ? 7.081 -3.055 -15.770 1.00 93.25 91 LYS A N 1
ATOM 760 C CA . LYS A 1 91 ? 7.556 -1.670 -15.880 1.00 93.25 91 LYS A CA 1
ATOM 761 C C . LYS A 1 91 ? 6.639 -0.703 -15.138 1.00 93.25 91 LYS A C 1
ATOM 763 O O . LYS A 1 91 ? 7.126 0.070 -14.324 1.00 93.25 91 LYS A O 1
ATOM 768 N N . GLU A 1 92 ? 5.329 -0.820 -15.335 1.00 92.75 92 GLU A N 1
ATOM 769 C CA . GLU A 1 92 ? 4.322 -0.023 -14.629 1.00 92.75 92 GLU A CA 1
ATOM 770 C C . GLU A 1 92 ? 4.423 -0.191 -13.104 1.00 92.75 92 GLU A C 1
ATOM 772 O O . GLU A 1 92 ? 4.545 0.792 -12.379 1.00 92.75 92 GLU A O 1
ATOM 777 N N . ASN A 1 93 ? 4.435 -1.433 -12.602 1.00 94.25 93 ASN A N 1
ATOM 778 C CA . ASN A 1 93 ? 4.471 -1.692 -11.157 1.00 94.25 93 ASN A CA 1
ATOM 779 C C . ASN A 1 93 ? 5.794 -1.239 -10.517 1.00 94.25 93 ASN A C 1
ATOM 781 O O . ASN A 1 93 ? 5.803 -0.754 -9.389 1.00 94.25 93 ASN A O 1
ATOM 785 N N . VAL A 1 94 ? 6.914 -1.409 -11.223 1.00 96.38 94 VAL A N 1
ATOM 786 C CA . VAL A 1 94 ? 8.234 -0.962 -10.760 1.00 96.38 94 VAL A CA 1
ATOM 787 C C . VAL A 1 94 ? 8.314 0.565 -10.772 1.00 96.38 94 VAL A C 1
ATOM 789 O O . VAL A 1 94 ? 8.762 1.148 -9.791 1.00 96.38 94 VAL A O 1
ATOM 792 N N . GLY A 1 95 ? 7.837 1.216 -11.835 1.00 96.31 95 GLY A N 1
ATOM 793 C CA . GLY A 1 95 ? 7.769 2.673 -11.923 1.00 96.31 95 GLY A CA 1
ATOM 794 C C . GLY A 1 95 ? 6.890 3.281 -10.832 1.00 96.31 95 GLY A C 1
ATOM 795 O O . GLY A 1 95 ? 7.297 4.247 -10.195 1.00 96.31 95 GLY A O 1
ATOM 796 N N . ALA A 1 96 ? 5.735 2.672 -10.549 1.00 95.69 96 ALA A N 1
ATOM 797 C CA . ALA A 1 96 ? 4.847 3.104 -9.473 1.00 95.69 96 ALA A CA 1
ATOM 798 C C . ALA A 1 96 ? 5.512 3.035 -8.085 1.00 95.69 96 ALA A C 1
ATOM 800 O O . ALA A 1 96 ? 5.302 3.933 -7.272 1.00 95.69 96 ALA A O 1
ATOM 801 N N . GLU A 1 97 ? 6.340 2.013 -7.823 1.00 97.44 97 GLU A N 1
ATOM 802 C CA . GLU A 1 97 ? 7.129 1.942 -6.584 1.00 97.44 97 GLU A CA 1
ATOM 803 C C . GLU A 1 97 ? 8.206 3.030 -6.537 1.00 97.44 97 GLU A C 1
ATOM 805 O O . GLU A 1 97 ? 8.383 3.642 -5.489 1.00 97.44 97 GLU A O 1
ATOM 810 N N . ILE A 1 98 ? 8.926 3.276 -7.638 1.00 97.44 98 ILE A N 1
ATOM 811 C CA . ILE A 1 98 ? 9.992 4.292 -7.675 1.00 97.44 98 ILE A CA 1
ATOM 812 C C . ILE A 1 98 ? 9.417 5.702 -7.476 1.00 97.44 98 ILE A C 1
ATOM 814 O O . ILE A 1 98 ? 10.038 6.535 -6.829 1.00 97.44 98 ILE A O 1
ATOM 818 N N . LEU A 1 99 ? 8.226 5.960 -8.020 1.00 96.56 99 LEU A N 1
ATOM 819 C CA . LEU A 1 99 ? 7.523 7.243 -7.935 1.00 96.56 99 LEU A CA 1
ATOM 820 C C . LEU A 1 99 ? 6.681 7.405 -6.659 1.00 96.56 99 LEU A C 1
ATOM 822 O O . LEU A 1 99 ? 5.903 8.353 -6.567 1.00 96.56 99 LEU A O 1
ATOM 826 N N . ASP A 1 100 ? 6.793 6.482 -5.700 1.00 97.00 100 ASP A N 1
ATOM 827 C CA . ASP A 1 100 ? 6.061 6.509 -4.430 1.00 97.00 100 ASP A CA 1
ATOM 828 C C . ASP A 1 100 ? 4.525 6.559 -4.577 1.00 97.00 100 ASP A C 1
ATOM 830 O O . ASP A 1 100 ? 3.843 7.028 -3.668 1.00 97.00 100 ASP A O 1
ATOM 834 N N . VAL A 1 101 ? 3.942 6.069 -5.680 1.00 96.88 101 VAL A N 1
ATOM 835 C CA . VAL A 1 101 ? 2.522 6.315 -6.028 1.00 96.88 101 VAL A CA 1
ATOM 836 C C . VAL A 1 101 ? 1.574 5.961 -4.877 1.00 96.88 101 VAL A C 1
ATOM 838 O O . VAL A 1 101 ? 0.822 6.813 -4.405 1.00 96.88 101 VAL A O 1
ATOM 841 N N . SER A 1 102 ? 1.653 4.733 -4.352 1.00 96.62 102 SER A N 1
ATOM 842 C CA . SER A 1 102 ? 0.785 4.303 -3.246 1.00 96.62 102 SER A CA 1
ATOM 843 C C . SER A 1 102 ? 1.048 5.063 -1.942 1.00 96.62 102 SER A C 1
ATOM 845 O O . SER A 1 102 ? 0.124 5.254 -1.148 1.00 96.62 102 SER A O 1
ATOM 847 N N . LEU A 1 103 ? 2.288 5.504 -1.698 1.00 98.00 103 LEU A N 1
ATOM 848 C CA . LEU A 1 103 ? 2.613 6.311 -0.523 1.00 98.00 103 LEU A CA 1
ATOM 849 C C . LEU A 1 103 ? 2.017 7.714 -0.656 1.00 98.00 103 LEU A C 1
ATOM 851 O O . LEU A 1 103 ? 1.352 8.166 0.272 1.00 98.00 103 LEU A O 1
ATOM 855 N N . VAL A 1 104 ? 2.212 8.378 -1.797 1.00 97.88 104 VAL A N 1
ATOM 856 C CA . VAL A 1 104 ? 1.689 9.724 -2.069 1.00 97.88 104 VAL A CA 1
ATOM 857 C C . VAL A 1 104 ? 0.171 9.745 -1.919 1.00 97.88 104 VAL A C 1
ATOM 859 O O . VAL A 1 104 ? -0.346 10.545 -1.141 1.00 97.88 104 VAL A O 1
ATOM 862 N N . GLU A 1 105 ? -0.538 8.812 -2.557 1.00 97.88 105 GLU A N 1
ATOM 863 C CA . GLU A 1 105 ? -1.997 8.691 -2.435 1.00 97.88 105 GLU A CA 1
ATOM 864 C C . GLU A 1 105 ? -2.437 8.451 -0.977 1.00 97.88 105 GLU A C 1
ATOM 866 O O . GLU A 1 105 ? -3.430 9.009 -0.507 1.00 97.88 105 GLU A O 1
ATOM 871 N N . SER A 1 106 ? -1.678 7.660 -0.212 1.00 98.19 106 SER A N 1
ATOM 872 C CA . SER A 1 106 ? -1.950 7.443 1.216 1.00 98.19 106 SER A CA 1
ATOM 873 C C . SER A 1 106 ? -1.725 8.711 2.051 1.00 98.19 106 SER A C 1
ATOM 875 O O . SER A 1 106 ? -2.501 9.006 2.961 1.00 98.19 106 SER A O 1
ATOM 877 N N . LEU A 1 107 ? -0.691 9.499 1.749 1.00 98.12 107 LEU A N 1
ATOM 878 C CA . LEU A 1 107 ? -0.405 10.760 2.439 1.00 98.12 107 LEU A CA 1
ATOM 879 C C . LEU A 1 107 ? -1.448 11.842 2.137 1.00 98.12 107 LEU A C 1
ATOM 881 O O . LEU A 1 107 ? -1.715 12.690 2.993 1.00 98.12 107 LEU A O 1
ATOM 885 N N . GLU A 1 108 ? -2.095 11.800 0.974 1.00 98.12 108 GLU A N 1
ATOM 886 C CA . GLU A 1 108 ? -3.253 12.654 0.698 1.00 98.12 108 GLU A CA 1
ATOM 887 C C . GLU A 1 108 ? -4.420 12.347 1.645 1.00 98.12 108 GLU A C 1
ATOM 889 O O . GLU A 1 108 ? -5.040 13.280 2.163 1.00 98.12 108 GLU A O 1
ATOM 894 N N . ARG A 1 109 ? -4.672 11.066 1.959 1.00 97.56 109 ARG A N 1
ATOM 895 C CA . ARG A 1 109 ? -5.662 10.665 2.979 1.00 97.56 109 ARG A CA 1
ATOM 896 C C . ARG A 1 109 ? -5.282 11.195 4.361 1.00 97.56 109 ARG A C 1
ATOM 898 O O . ARG A 1 109 ? -6.135 11.730 5.068 1.00 97.56 109 ARG A O 1
ATOM 905 N N . LEU A 1 110 ? -4.005 11.113 4.744 1.00 96.94 110 LEU A N 1
ATOM 906 C CA . LEU A 1 110 ? -3.526 11.706 5.999 1.00 96.94 110 LEU A CA 1
ATOM 907 C C . LEU A 1 110 ? -3.791 13.216 6.038 1.00 96.94 110 LEU A C 1
ATOM 909 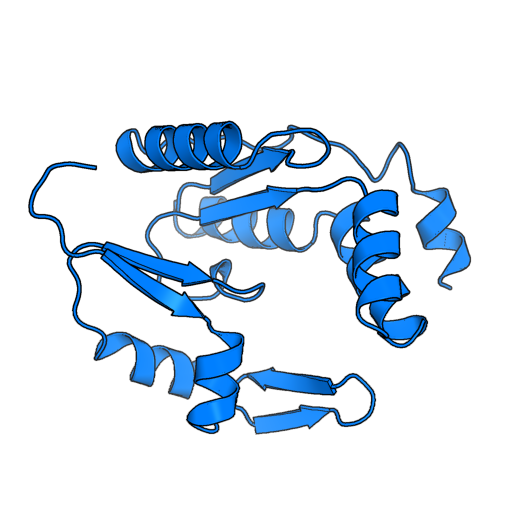O O . LEU A 1 110 ? -4.313 13.728 7.023 1.00 96.94 110 LEU A O 1
ATOM 913 N N . LYS A 1 111 ? -3.469 13.936 4.962 1.00 97.62 111 LYS A N 1
ATOM 914 C CA . LYS A 1 111 ? -3.632 15.392 4.893 1.00 97.62 111 LYS A CA 1
ATOM 915 C C . LYS A 1 111 ? -5.098 15.833 4.915 1.00 97.62 111 LYS A C 1
ATOM 917 O O . LYS A 1 111 ? -5.422 16.817 5.577 1.00 97.62 111 LYS A O 1
ATOM 922 N N . ASN A 1 112 ? -5.961 15.142 4.174 1.00 97.31 112 ASN A N 1
ATOM 923 C CA . ASN A 1 112 ? -7.341 15.570 3.939 1.00 97.31 112 ASN A CA 1
ATOM 924 C C . ASN A 1 112 ? -8.328 14.996 4.966 1.00 97.31 112 ASN A C 1
ATOM 926 O O . ASN A 1 112 ? -9.333 15.633 5.271 1.00 97.31 112 ASN A O 1
ATOM 930 N N . GLU A 1 113 ? -8.045 13.808 5.502 1.00 97.19 113 GLU A N 1
ATOM 931 C CA . GLU A 1 113 ? -8.961 13.046 6.361 1.00 97.19 113 GLU A CA 1
ATOM 932 C C . GLU A 1 113 ? -8.333 12.647 7.706 1.00 97.19 113 GLU A C 1
ATOM 934 O O . GLU A 1 113 ? -9.005 12.051 8.546 1.00 97.19 113 GLU A O 1
ATOM 939 N N . ASN A 1 114 ? -7.065 13.003 7.948 1.00 97.12 114 ASN A N 1
ATOM 940 C CA . ASN A 1 114 ? -6.332 12.699 9.180 1.00 97.12 114 ASN A CA 1
ATOM 941 C C . ASN A 1 114 ? -6.217 11.189 9.476 1.00 97.12 114 ASN A C 1
ATOM 943 O O . ASN A 1 114 ? -6.168 10.775 10.637 1.00 97.12 114 ASN A O 1
ATOM 947 N N . ILE A 1 115 ? -6.167 10.364 8.423 1.00 98.00 115 ILE A N 1
ATOM 948 C CA . ILE A 1 115 ? -5.957 8.914 8.522 1.00 98.00 115 ILE A CA 1
ATOM 949 C C . ILE A 1 115 ? -4.456 8.638 8.706 1.00 98.00 115 ILE A C 1
ATOM 951 O O . ILE A 1 115 ? -3.676 8.976 7.816 1.00 98.00 115 ILE A O 1
ATOM 955 N N . PRO A 1 116 ? -4.011 8.030 9.823 1.00 98.12 116 PRO A N 1
ATOM 956 C CA . PRO A 1 116 ? -2.597 7.746 10.058 1.00 98.12 116 PRO A CA 1
ATOM 957 C C . PRO A 1 116 ? -2.000 6.801 9.005 1.00 98.12 116 PRO A C 1
ATOM 959 O O . PRO A 1 116 ? -2.605 5.783 8.661 1.00 98.12 116 PRO A O 1
ATOM 962 N N . VAL A 1 117 ? -0.785 7.119 8.553 1.00 98.56 117 VAL A N 1
ATOM 963 C CA . VAL A 1 117 ? -0.028 6.342 7.559 1.00 98.56 117 VAL A CA 1
ATOM 964 C C . VAL A 1 117 ? 1.278 5.853 8.174 1.00 98.56 117 VAL A C 1
ATOM 966 O O . VAL A 1 117 ? 1.988 6.622 8.829 1.00 98.56 117 VAL A O 1
ATOM 969 N N . TYR A 1 118 ? 1.597 4.580 7.952 1.00 98.56 118 TYR A N 1
ATOM 970 C CA . TYR A 1 118 ? 2.848 3.964 8.375 1.00 98.56 118 TYR A CA 1
ATOM 971 C C . TYR A 1 118 ? 3.529 3.239 7.218 1.00 98.56 118 TYR A C 1
ATOM 973 O O . TYR A 1 118 ? 3.061 2.212 6.732 1.00 98.56 118 TYR A O 1
ATOM 981 N N . GLU A 1 119 ? 4.654 3.780 6.791 1.00 98.56 119 GLU A N 1
ATOM 982 C CA . GLU A 1 119 ? 5.528 3.223 5.774 1.00 98.56 119 GLU A CA 1
ATOM 983 C C . GLU A 1 119 ? 6.569 2.289 6.401 1.00 98.56 119 GLU A C 1
ATOM 985 O O . GLU A 1 119 ? 7.127 2.582 7.464 1.00 98.56 119 GLU A O 1
ATOM 990 N N . ILE A 1 120 ? 6.849 1.174 5.725 1.00 97.62 120 ILE A N 1
ATOM 991 C CA . ILE A 1 120 ? 7.862 0.193 6.124 1.00 97.62 120 ILE A CA 1
ATOM 992 C C . ILE A 1 120 ? 8.631 -0.324 4.904 1.00 97.62 120 ILE A C 1
ATOM 994 O O . ILE A 1 120 ? 8.031 -0.792 3.939 1.00 97.62 120 ILE A O 1
ATOM 998 N N . ASP A 1 121 ? 9.965 -0.312 4.969 1.00 97.69 121 ASP A N 1
ATOM 999 C CA . ASP A 1 121 ? 10.815 -1.008 3.996 1.00 97.69 121 ASP A CA 1
ATOM 1000 C C . ASP A 1 121 ? 10.917 -2.506 4.317 1.00 97.69 121 ASP A C 1
ATOM 1002 O O . ASP A 1 121 ? 11.395 -2.923 5.376 1.00 97.69 121 ASP A O 1
ATOM 1006 N N . THR A 1 122 ? 10.492 -3.331 3.362 1.00 97.62 122 THR A N 1
ATOM 1007 C CA . THR A 1 122 ? 10.440 -4.793 3.476 1.00 97.62 122 THR A CA 1
ATOM 1008 C C . THR A 1 122 ? 11.592 -5.516 2.771 1.00 97.62 122 THR A C 1
ATOM 1010 O O . THR A 1 122 ? 11.672 -6.742 2.854 1.00 97.62 122 THR A O 1
ATOM 1013 N N . THR A 1 123 ? 12.496 -4.799 2.091 1.00 95.12 123 THR A N 1
ATOM 1014 C CA . THR A 1 123 ? 13.498 -5.348 1.152 1.00 95.12 123 THR A CA 1
ATOM 1015 C C . THR A 1 123 ? 14.299 -6.530 1.704 1.00 95.12 123 THR A C 1
ATOM 1017 O O . THR A 1 123 ? 14.404 -7.567 1.049 1.00 95.12 123 THR A O 1
ATOM 1020 N N . SER A 1 124 ? 14.813 -6.397 2.926 1.00 92.44 124 SER A N 1
ATOM 1021 C CA . SER A 1 124 ? 15.705 -7.381 3.561 1.00 92.44 124 SER A CA 1
ATOM 1022 C C . SER A 1 124 ? 15.260 -7.711 4.985 1.00 92.44 124 SER A C 1
ATOM 1024 O O . SER A 1 124 ? 16.081 -7.919 5.881 1.00 92.44 124 SER A O 1
ATOM 1026 N N . ARG A 1 125 ? 13.947 -7.692 5.227 1.00 94.88 125 ARG A N 1
ATOM 1027 C CA . ARG A 1 125 ? 13.355 -7.957 6.543 1.00 94.88 125 ARG A CA 1
ATOM 1028 C C . ARG A 1 125 ? 12.685 -9.327 6.567 1.00 94.88 125 ARG A C 1
ATOM 1030 O O . ARG A 1 125 ? 12.128 -9.781 5.569 1.00 94.88 125 ARG A O 1
ATOM 1037 N N . SER A 1 126 ? 12.738 -9.995 7.718 1.00 96.56 126 SER A N 1
ATOM 1038 C CA . SER A 1 126 ? 11.978 -11.227 7.922 1.00 96.56 126 SER A CA 1
ATOM 1039 C C . SER A 1 126 ? 10.489 -10.919 8.078 1.00 96.56 126 SER A C 1
ATOM 1041 O O . SER A 1 126 ? 10.103 -9.831 8.507 1.00 96.56 126 SER A O 1
ATOM 1043 N N . ILE A 1 127 ? 9.649 -11.909 7.774 1.00 95.38 127 ILE A N 1
ATOM 1044 C CA . ILE A 1 127 ? 8.197 -11.805 7.960 1.00 95.38 127 ILE A CA 1
ATOM 1045 C C . ILE A 1 127 ? 7.867 -11.492 9.424 1.00 95.38 127 ILE A C 1
ATOM 1047 O O . ILE A 1 127 ? 7.064 -10.604 9.682 1.00 95.38 127 ILE A O 1
ATOM 1051 N N . ASP A 1 128 ? 8.528 -12.152 10.380 1.00 96.38 128 ASP A N 1
ATOM 1052 C CA . ASP A 1 128 ? 8.297 -11.912 11.810 1.00 96.38 128 ASP A CA 1
ATOM 1053 C C . ASP A 1 128 ? 8.611 -10.470 12.218 1.00 96.38 128 ASP A C 1
ATOM 1055 O O . ASP A 1 128 ? 7.879 -9.876 13.007 1.00 96.38 128 ASP A O 1
ATOM 1059 N N . PHE A 1 129 ? 9.680 -9.885 11.669 1.00 96.38 129 PHE A N 1
ATOM 1060 C CA . PHE A 1 129 ? 10.016 -8.487 11.924 1.00 96.38 129 PHE A CA 1
ATOM 1061 C C . PHE A 1 129 ? 8.928 -7.556 11.384 1.00 96.38 129 PHE A C 1
ATOM 1063 O O . PHE A 1 129 ? 8.403 -6.740 12.136 1.00 96.38 129 PHE A O 1
ATOM 1070 N N . ILE A 1 130 ? 8.545 -7.737 10.115 1.00 97.12 130 ILE A N 1
ATOM 1071 C CA . ILE A 1 130 ? 7.504 -6.938 9.453 1.00 97.12 130 ILE A CA 1
ATOM 1072 C C . ILE A 1 130 ? 6.185 -7.032 10.228 1.00 97.12 130 ILE A C 1
ATOM 1074 O O . ILE A 1 130 ? 5.560 -6.016 10.516 1.00 97.12 130 ILE A O 1
ATOM 1078 N N . LEU A 1 131 ? 5.768 -8.239 10.618 1.00 95.38 131 LEU A N 1
ATOM 1079 C CA . LEU A 1 131 ? 4.533 -8.448 11.373 1.00 95.38 131 LEU A CA 1
ATOM 1080 C C . LEU A 1 131 ? 4.572 -7.758 12.738 1.00 95.38 131 LEU A C 1
ATOM 1082 O O . LEU A 1 131 ? 3.613 -7.077 13.102 1.00 95.38 131 LEU A O 1
ATOM 1086 N N . ASN A 1 132 ? 5.666 -7.913 13.486 1.00 95.88 132 ASN A N 1
ATOM 1087 C CA . ASN A 1 132 ? 5.817 -7.266 14.787 1.00 95.88 132 ASN A CA 1
ATOM 1088 C C . ASN A 1 132 ? 5.801 -5.740 14.663 1.00 95.88 132 ASN A C 1
ATOM 1090 O O . ASN A 1 132 ? 5.172 -5.068 15.480 1.00 95.88 132 ASN A O 1
ATOM 1094 N N . GLU A 1 133 ? 6.450 -5.197 13.634 1.00 96.31 133 GLU A N 1
ATOM 1095 C CA . GLU A 1 133 ? 6.459 -3.763 13.367 1.00 96.31 133 GLU A CA 1
ATOM 1096 C C . GLU A 1 133 ? 5.062 -3.240 13.019 1.00 96.31 133 GLU A C 1
ATOM 1098 O O . GLU A 1 133 ? 4.608 -2.278 13.635 1.00 96.31 133 GLU A O 1
ATOM 1103 N N . ILE A 1 134 ? 4.340 -3.914 12.118 1.00 95.94 134 ILE A N 1
ATOM 1104 C CA . ILE A 1 134 ? 2.968 -3.548 11.744 1.00 95.94 134 ILE A CA 1
ATOM 1105 C C 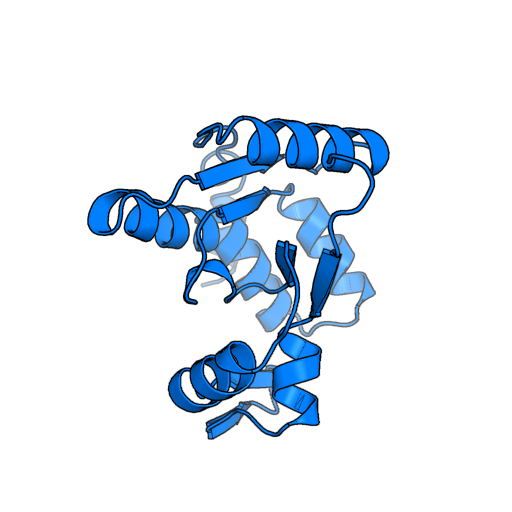. ILE A 1 134 ? 2.036 -3.601 12.958 1.00 95.94 134 ILE A C 1
ATOM 1107 O O . ILE A 1 134 ? 1.279 -2.661 13.192 1.00 95.94 134 ILE A O 1
ATOM 1111 N N . ILE A 1 135 ? 2.093 -4.672 13.758 1.00 94.62 135 ILE A N 1
ATOM 1112 C CA . ILE A 1 135 ? 1.260 -4.803 14.963 1.00 94.62 135 ILE A CA 1
ATOM 1113 C C . ILE A 1 135 ? 1.553 -3.654 15.928 1.00 94.62 135 ILE A C 1
ATOM 1115 O O . ILE A 1 135 ? 0.623 -3.008 16.410 1.00 94.62 135 ILE A O 1
ATOM 1119 N N . HIS A 1 136 ? 2.831 -3.368 16.180 1.00 95.44 136 HIS A N 1
ATOM 1120 C CA . HIS A 1 136 ? 3.236 -2.279 17.064 1.00 95.44 136 HIS A CA 1
ATOM 1121 C C . HIS A 1 136 ? 2.785 -0.911 16.544 1.00 95.44 136 HIS A C 1
ATOM 1123 O O . HIS A 1 136 ? 2.312 -0.079 17.320 1.00 95.44 136 HIS A O 1
ATOM 1129 N N . ALA A 1 137 ? 2.910 -0.672 15.239 1.00 96.81 137 ALA A N 1
ATOM 1130 C CA . ALA A 1 137 ? 2.488 0.562 14.594 1.00 96.81 137 ALA A CA 1
ATOM 1131 C C . ALA A 1 137 ? 0.974 0.782 14.732 1.00 96.81 137 ALA A C 1
ATOM 1133 O O . ALA A 1 137 ? 0.551 1.828 15.226 1.00 96.81 137 ALA A O 1
ATOM 1134 N N . VAL A 1 138 ? 0.177 -0.238 14.404 1.00 94.12 138 VAL A N 1
ATOM 1135 C CA . VAL A 1 138 ? -1.290 -0.215 14.490 1.00 94.12 138 VAL A CA 1
ATOM 1136 C C . VAL A 1 138 ? -1.768 -0.020 15.931 1.00 94.12 138 VAL A C 1
ATOM 1138 O O . VAL A 1 138 ? -2.606 0.843 16.189 1.00 94.12 138 VAL A O 1
ATOM 1141 N N . GLU A 1 139 ? -1.236 -0.781 16.894 1.00 92.81 139 GLU A N 1
ATOM 1142 C CA . GLU A 1 139 ? -1.674 -0.706 18.299 1.00 92.81 139 GLU A CA 1
ATOM 1143 C C . GLU A 1 139 ? -1.407 0.658 18.938 1.00 92.81 139 GLU A C 1
ATOM 1145 O O . GLU A 1 139 ? -2.164 1.092 19.807 1.00 92.81 139 GLU A O 1
ATOM 1150 N N . ASN A 1 140 ? -0.351 1.338 18.495 1.00 95.44 140 ASN A N 1
ATOM 1151 C CA . ASN A 1 140 ? 0.051 2.641 19.015 1.00 95.44 140 ASN A CA 1
ATOM 1152 C C . ASN A 1 140 ? -0.325 3.798 18.077 1.00 95.44 140 ASN A C 1
ATOM 1154 O O . ASN A 1 140 ? 0.082 4.929 18.335 1.00 95.44 140 ASN A O 1
ATOM 1158 N N . LYS A 1 141 ? -1.069 3.525 16.993 1.00 94.69 141 LYS A N 1
ATOM 1159 C CA . LYS A 1 141 ? -1.420 4.482 15.931 1.00 94.69 141 LYS A CA 1
ATOM 1160 C C . LYS A 1 141 ? -0.230 5.337 15.478 1.00 94.69 141 LYS A C 1
ATOM 1162 O O . LYS A 1 141 ? -0.343 6.554 15.334 1.00 94.69 141 LYS A O 1
ATOM 1167 N N . LYS A 1 142 ? 0.931 4.707 15.293 1.00 97.62 142 LYS A N 1
ATOM 1168 C CA . LYS A 1 142 ? 2.145 5.416 14.877 1.00 97.62 142 LYS A CA 1
ATOM 1169 C C . LYS A 1 142 ? 1.969 6.007 13.484 1.00 97.62 142 LYS A C 1
ATOM 1171 O O . LYS A 1 142 ? 1.300 5.414 12.647 1.00 97.62 142 LYS A O 1
ATOM 1176 N N . ILE A 1 143 ? 2.625 7.129 13.235 1.00 98.12 143 ILE A N 1
ATOM 1177 C CA . ILE A 1 143 ? 2.760 7.710 11.901 1.00 98.12 143 ILE A CA 1
ATOM 1178 C C . ILE A 1 143 ? 4.238 7.633 11.530 1.00 98.12 143 ILE A C 1
ATOM 1180 O O . ILE A 1 143 ? 5.089 7.976 12.352 1.00 98.12 143 ILE A O 1
ATOM 1184 N N . ASN A 1 144 ? 4.530 7.140 10.332 1.00 98.00 144 ASN A N 1
ATOM 1185 C CA . ASN A 1 144 ? 5.884 7.018 9.801 1.00 98.00 144 ASN A CA 1
ATOM 1186 C C . ASN A 1 144 ? 5.830 7.070 8.273 1.00 98.00 144 ASN A C 1
ATOM 1188 O O . ASN A 1 144 ? 5.013 6.368 7.686 1.00 98.00 144 ASN A O 1
ATOM 1192 N N . TYR A 1 145 ? 6.658 7.889 7.636 1.00 97.38 145 TYR A N 1
ATOM 1193 C CA . TYR A 1 145 ? 6.754 7.990 6.177 1.00 97.38 145 TYR A CA 1
ATOM 1194 C C . TYR A 1 145 ? 8.032 8.737 5.775 1.00 97.38 145 TYR A C 1
ATOM 1196 O O . TYR A 1 145 ? 8.635 9.421 6.604 1.00 97.38 145 TYR A O 1
ATOM 1204 N N . GLY A 1 146 ? 8.422 8.617 4.507 1.00 95.06 146 GLY A N 1
ATOM 1205 C CA . GLY A 1 146 ? 9.688 9.114 3.975 1.00 95.06 146 GLY A CA 1
ATOM 1206 C C . GLY A 1 146 ? 10.888 8.281 4.429 1.00 95.06 146 GLY A C 1
ATOM 1207 O O . GLY A 1 146 ? 11.952 8.844 4.670 1.00 95.06 146 GLY A O 1
ATOM 1208 N N . VAL A 1 147 ? 10.719 6.965 4.631 1.00 95.44 147 VAL A N 1
ATOM 1209 C CA . VAL A 1 147 ? 11.825 6.094 5.088 1.00 95.44 147 VAL A CA 1
ATOM 1210 C C . VAL A 1 147 ? 12.726 5.590 3.964 1.00 95.44 147 VAL A C 1
ATOM 1212 O O . VAL A 1 147 ? 13.828 5.118 4.245 1.00 95.44 147 VAL A O 1
ATOM 1215 N N . VAL A 1 148 ? 12.264 5.671 2.718 1.00 95.00 148 VAL A N 1
ATOM 1216 C CA . VAL A 1 148 ? 13.020 5.309 1.516 1.00 95.00 148 VAL A CA 1
ATOM 1217 C C . VAL A 1 148 ? 12.852 6.392 0.456 1.00 95.00 148 VAL A C 1
ATOM 1219 O O . VAL A 1 148 ? 11.812 7.043 0.404 1.00 95.00 148 VAL A O 1
ATOM 1222 N N . ASP A 1 149 ? 13.868 6.550 -0.387 1.00 95.31 149 ASP A N 1
ATOM 1223 C CA . ASP A 1 149 ? 13.822 7.355 -1.607 1.00 95.31 149 ASP A CA 1
ATOM 1224 C C . ASP A 1 149 ? 14.393 6.503 -2.744 1.00 95.31 149 ASP A C 1
ATOM 1226 O O . ASP A 1 149 ? 15.604 6.386 -2.923 1.00 95.31 149 ASP A O 1
ATOM 1230 N N . TRP A 1 150 ? 13.509 5.831 -3.481 1.00 95.81 150 TRP A N 1
ATOM 1231 C CA . TRP A 1 150 ? 13.922 5.032 -4.635 1.00 95.81 150 TRP A CA 1
ATOM 1232 C C . TRP A 1 150 ? 14.127 5.873 -5.884 1.00 95.81 150 TRP A C 1
ATOM 1234 O O . TRP A 1 150 ? 14.758 5.397 -6.830 1.00 95.81 150 TRP A O 1
ATOM 1244 N N . LEU A 1 151 ? 13.567 7.082 -5.921 1.00 92.69 151 LEU A N 1
ATOM 1245 C CA . LEU A 1 151 ? 13.676 7.950 -7.076 1.00 92.69 151 LEU A CA 1
ATOM 1246 C C . LEU A 1 151 ? 15.137 8.330 -7.289 1.00 92.69 151 LEU A C 1
ATOM 1248 O O . LEU A 1 151 ? 15.610 8.241 -8.418 1.00 92.69 151 LEU A O 1
ATOM 1252 N N . GLU A 1 152 ? 15.864 8.666 -6.222 1.00 90.38 152 GLU A N 1
ATOM 1253 C CA . GLU A 1 152 ? 17.300 8.951 -6.295 1.00 90.38 152 GLU A CA 1
ATOM 1254 C C . GLU A 1 152 ? 18.096 7.757 -6.856 1.00 90.38 152 GLU A C 1
ATOM 1256 O O . GLU A 1 152 ? 18.882 7.911 -7.795 1.00 90.38 152 GLU A O 1
ATOM 1261 N N . ASP A 1 153 ? 17.834 6.556 -6.340 1.00 90.88 153 ASP A N 1
ATOM 1262 C CA . ASP A 1 153 ? 18.585 5.346 -6.683 1.00 90.88 153 ASP A CA 1
ATOM 1263 C C . ASP A 1 153 ? 18.254 4.789 -8.078 1.00 90.88 153 ASP A C 1
ATOM 1265 O O . ASP A 1 153 ? 19.115 4.209 -8.744 1.00 90.88 153 ASP A O 1
ATOM 1269 N N . TYR A 1 154 ? 17.004 4.936 -8.528 1.00 92.44 154 TYR A N 1
ATOM 1270 C CA . TYR A 1 154 ? 16.459 4.216 -9.685 1.00 92.44 154 TYR A CA 1
ATOM 1271 C C . TYR A 1 154 ? 15.827 5.115 -10.750 1.00 92.44 154 TYR A C 1
ATOM 1273 O O . TYR A 1 154 ? 15.166 4.610 -11.659 1.00 92.44 154 TYR A O 1
ATOM 1281 N N . PHE A 1 155 ? 16.083 6.427 -10.728 1.00 87.38 155 PHE A N 1
ATOM 1282 C CA . PHE A 1 155 ? 15.593 7.355 -11.756 1.00 87.38 155 PHE A CA 1
ATOM 1283 C C . PHE A 1 155 ? 15.897 6.894 -13.192 1.00 87.38 155 PHE A C 1
ATOM 1285 O O . PHE A 1 155 ? 15.080 7.055 -14.099 1.00 87.38 155 PHE A O 1
ATOM 1292 N N . PHE A 1 156 ? 17.068 6.284 -13.408 1.00 87.06 156 PHE A N 1
ATOM 1293 C CA . PHE A 1 156 ? 17.467 5.760 -14.716 1.00 87.06 156 PHE A CA 1
ATOM 1294 C C . PHE A 1 156 ? 16.534 4.650 -15.215 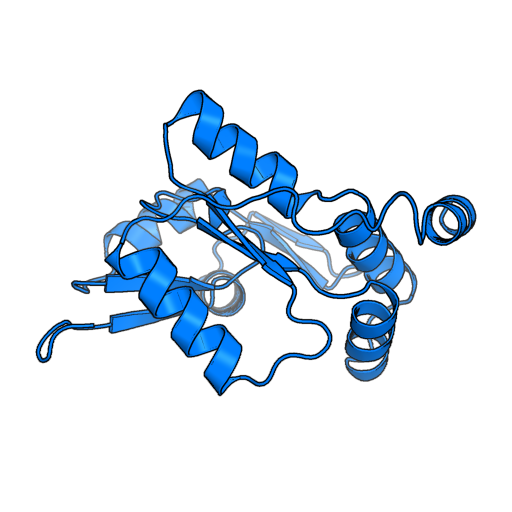1.00 87.06 156 PHE A C 1
ATOM 1296 O O . PHE A 1 156 ? 16.258 4.595 -16.409 1.00 87.06 156 PHE A O 1
ATOM 1303 N N . MET A 1 157 ? 16.000 3.815 -14.314 1.00 86.12 157 MET A N 1
ATOM 1304 C CA . MET A 1 157 ? 15.080 2.741 -14.685 1.00 86.12 157 MET A CA 1
ATOM 1305 C C . MET A 1 157 ? 13.762 3.286 -15.215 1.00 86.12 157 MET A C 1
ATOM 1307 O O . MET A 1 157 ? 13.169 2.613 -16.040 1.00 86.12 157 MET A O 1
ATOM 1311 N N . ILE A 1 158 ? 13.320 4.472 -14.771 1.00 79.94 158 ILE A N 1
ATOM 1312 C CA . ILE A 1 158 ? 12.101 5.128 -15.271 1.00 79.94 158 ILE A CA 1
ATOM 1313 C C . ILE A 1 158 ? 12.318 5.679 -16.683 1.00 79.94 158 ILE A C 1
ATOM 1315 O O . ILE A 1 158 ? 11.449 5.536 -17.537 1.00 79.94 158 ILE A O 1
ATOM 1319 N N . ARG A 1 159 ? 13.484 6.278 -16.956 1.00 77.12 159 ARG A N 1
ATOM 1320 C CA . ARG A 1 159 ? 13.801 6.851 -18.279 1.00 77.12 159 ARG A CA 1
ATOM 1321 C C . ARG A 1 159 ? 13.847 5.820 -19.403 1.00 77.12 159 ARG A C 1
ATOM 1323 O O . ARG A 1 159 ? 13.667 6.176 -20.556 1.00 77.12 159 ARG A O 1
ATOM 1330 N N . GLU A 1 160 ? 14.116 4.563 -19.074 1.00 66.81 160 GLU A N 1
ATOM 1331 C CA . GLU A 1 160 ? 14.117 3.453 -20.032 1.00 66.81 160 GLU A CA 1
ATOM 1332 C C . GLU A 1 160 ? 12.710 2.857 -20.264 1.00 66.81 160 GLU A C 1
ATOM 1334 O O . GLU A 1 160 ? 12.570 1.873 -20.996 1.00 66.81 160 GLU A O 1
ATOM 1339 N N . LEU A 1 161 ? 11.670 3.411 -19.622 1.00 59.44 161 LEU A N 1
ATOM 1340 C CA . LEU A 1 161 ? 10.270 2.985 -19.773 1.00 59.44 161 LEU A CA 1
ATOM 1341 C C . LEU A 1 161 ? 9.469 3.849 -20.761 1.00 59.44 161 LEU A C 1
ATOM 1343 O O . LEU A 1 161 ? 8.371 3.430 -21.126 1.00 59.44 161 LEU A O 1
ATOM 1347 N N . GLU A 1 162 ? 9.991 5.020 -21.149 1.00 54.69 162 GLU A N 1
ATOM 1348 C CA . GLU A 1 162 ? 9.428 5.931 -22.170 1.00 54.69 162 GLU A CA 1
ATOM 1349 C C . GLU A 1 162 ? 9.813 5.504 -23.596 1.00 54.69 162 GLU A C 1
ATOM 1351 O O . GLU A 1 162 ? 8.943 5.613 -24.490 1.00 54.69 162 GLU A O 1
#

Foldseek 3Di:
DDPPFFEAEDELVCVCVVVVQADDADPLQRDGRGNLVVSQVVCVPDDGNHYHYDDLCVLVYPDQAEEAEAEALVVQLVVCVVVVGDPLNSLVVSVCRLVVVSVVSNVVCCVPVVRAYHYDYPHPDDPVVVVVVVVVCVVVVNHDDPPDNSCVVCVVSNVVSD

Organism: NCBI:txid2082189

InterPro domains:
  IPR020618 Adenylate kinase isoenzyme 6 [PTHR12595] (5-140)
  IPR027417 P-loop containing nucleoside triphosphate hydrolase [G3DSA:3.40.50.300] (2-160)
  IPR027417 P-loop containing nucleoside triphosphate hydrolase [SSF52540] (14-143)

pLDDT: mean 92.2, std 8.24, range [54.69, 98.56]

Secondary structure (DSSP, 8-state):
--TT--EEEEEHHHHHHHHT-EEEEETTTTEEEE-HHHHHHHHHT---SEEEEESTTGGGSS-S-EEEEE--HHHHHHHHHHTT--HHHHHHHHHHHHTTHHHHHHHHHHHHH---EEEEE-TT--HHHHHHHHHHHHHTT--B-----HHHHHHHHHHTT-

Sequence (162 aa):
MKKGISVRHVDLTKVVKKNKLYIEKDEYMDSYVVDFQRLREYLKDLKGDFVILDGHISHLLDVDYIVVLRCNPQVIMERLKRRGYPEEKIKENVGAEILDVSLVESLERLKNENIPVYEIDTTSRSIDFILNEIIHAVENKKINYGVVDWLEDYFFMIRELE

Radius of gyration: 16.75 Å; chains: 1; bounding box: 40×31×45 Å